Protein AF-D8EZA1-F1 (afdb_monomer_lite)

Structure (mmCIF, N/CA/C/O backbone):
data_AF-D8EZA1-F1
#
_entry.id   AF-D8EZA1-F1
#
loop_
_atom_site.group_PDB
_atom_site.id
_atom_site.type_symbol
_atom_site.label_atom_id
_atom_site.label_alt_id
_atom_site.label_comp_id
_atom_site.label_asym_id
_atom_site.label_entity_id
_atom_site.label_seq_id
_atom_site.pdbx_PDB_ins_code
_atom_site.Cartn_x
_atom_site.Cartn_y
_atom_site.Cartn_z
_atom_site.occupancy
_atom_site.B_iso_or_equiv
_atom_site.auth_seq_id
_atom_site.auth_comp_id
_atom_site.auth_asym_id
_atom_site.auth_atom_id
_atom_site.pdbx_PDB_model_num
ATOM 1 N N . MET A 1 1 ? -19.147 7.508 -0.812 1.00 44.41 1 MET A N 1
ATOM 2 C CA . MET A 1 1 ? -18.030 8.382 -0.390 1.00 44.41 1 MET A CA 1
ATOM 3 C C . MET A 1 1 ? -16.805 7.516 -0.092 1.00 44.41 1 MET A C 1
ATOM 5 O O . MET A 1 1 ? -16.419 7.388 1.056 1.00 44.41 1 MET A O 1
ATOM 9 N N . SER A 1 2 ? -16.240 6.858 -1.108 1.00 50.94 2 SER A N 1
ATOM 10 C CA . SER A 1 2 ? -15.143 5.882 -0.955 1.00 50.94 2 SER A CA 1
ATOM 11 C C . SER A 1 2 ? -13.759 6.423 -1.347 1.00 50.94 2 SER A C 1
ATOM 13 O O . SER A 1 2 ? -12.766 5.808 -0.982 1.00 50.94 2 SER A O 1
ATOM 15 N N . GLY A 1 3 ? -13.677 7.568 -2.042 1.00 61.06 3 GLY A N 1
ATOM 16 C CA . GLY A 1 3 ? -12.405 8.139 -2.524 1.00 61.06 3 GLY A CA 1
ATOM 17 C C . GLY A 1 3 ? -11.434 8.543 -1.408 1.00 61.06 3 GLY A C 1
ATOM 18 O O . GLY A 1 3 ? -10.259 8.195 -1.468 1.00 61.06 3 GLY A O 1
ATOM 19 N N . PHE A 1 4 ? -11.942 9.157 -0.332 1.00 75.50 4 PHE A N 1
ATOM 20 C CA . PHE A 1 4 ? -11.117 9.664 0.774 1.00 75.50 4 PHE A CA 1
ATOM 21 C C . PHE A 1 4 ? -10.304 8.578 1.498 1.00 75.50 4 PHE A C 1
ATOM 23 O O . PHE A 1 4 ? -9.176 8.828 1.911 1.00 75.50 4 PHE A O 1
ATOM 30 N N . GLY A 1 5 ? -10.849 7.362 1.634 1.00 82.62 5 GLY A N 1
ATOM 31 C CA . GLY A 1 5 ? -10.143 6.248 2.277 1.00 82.62 5 GLY A CA 1
ATOM 32 C C . GLY A 1 5 ? -8.949 5.775 1.454 1.00 82.62 5 GLY A C 1
ATOM 33 O O . GLY A 1 5 ? -7.852 5.615 1.980 1.00 82.62 5 GLY A O 1
ATOM 34 N N . THR A 1 6 ? -9.147 5.590 0.149 1.00 87.81 6 THR A N 1
ATOM 35 C CA . THR A 1 6 ? -8.097 5.129 -0.765 1.00 87.81 6 THR A CA 1
ATOM 36 C C . THR A 1 6 ? -6.979 6.159 -0.909 1.00 87.81 6 THR A C 1
ATOM 38 O O . THR A 1 6 ? -5.808 5.792 -0.827 1.00 87.81 6 THR A O 1
ATOM 41 N N . GLU A 1 7 ? -7.325 7.440 -1.058 1.00 89.56 7 GLU A N 1
ATOM 42 C CA . GLU A 1 7 ? -6.352 8.539 -1.104 1.00 89.56 7 GLU A CA 1
ATOM 43 C C . GLU A 1 7 ? -5.502 8.576 0.169 1.00 89.56 7 GLU A C 1
ATOM 45 O O . GLU A 1 7 ? -4.275 8.548 0.095 1.00 89.56 7 GLU A O 1
ATOM 50 N N . ARG A 1 8 ? -6.137 8.504 1.347 1.00 91.25 8 ARG A N 1
ATOM 51 C CA . ARG A 1 8 ? -5.424 8.546 2.629 1.00 91.25 8 ARG A CA 1
ATOM 52 C C . ARG A 1 8 ? -4.449 7.379 2.814 1.00 91.25 8 ARG A C 1
ATOM 54 O O . ARG A 1 8 ? -3.384 7.570 3.413 1.00 91.25 8 ARG A O 1
ATOM 61 N N . LEU A 1 9 ? -4.793 6.189 2.312 1.00 92.69 9 LEU A N 1
ATOM 62 C CA . LEU A 1 9 ? -3.892 5.031 2.304 1.00 92.69 9 LEU A CA 1
ATOM 63 C C . LEU A 1 9 ? -2.678 5.278 1.406 1.00 92.69 9 LEU A C 1
ATOM 65 O O . LEU A 1 9 ? -1.546 5.048 1.831 1.00 92.69 9 LEU A O 1
ATOM 69 N N . LEU A 1 10 ? -2.903 5.752 0.180 1.00 92.38 10 LEU A N 1
ATOM 70 C CA . LEU A 1 10 ? -1.827 6.042 -0.765 1.00 92.38 10 LEU A CA 1
ATOM 71 C C . LEU A 1 10 ? -0.917 7.163 -0.257 1.00 92.38 10 LEU A C 1
ATOM 73 O O . LEU A 1 10 ? 0.298 7.051 -0.397 1.00 92.38 10 LEU A O 1
ATOM 77 N N . ASP A 1 11 ? -1.464 8.170 0.421 1.00 92.94 11 ASP A N 1
ATOM 78 C CA . ASP A 1 11 ? -0.687 9.219 1.083 1.00 92.94 11 ASP A CA 1
ATOM 79 C C . ASP A 1 11 ? 0.236 8.644 2.158 1.00 92.94 11 ASP A C 1
ATOM 81 O O . ASP A 1 11 ? 1.432 8.945 2.188 1.00 92.94 11 ASP A O 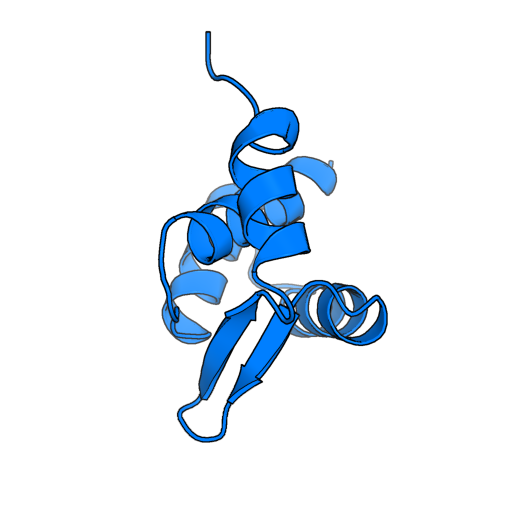1
ATOM 85 N N . GLU A 1 12 ? -0.286 7.762 3.014 1.00 94.31 12 GLU A N 1
ATOM 86 C CA . GLU A 1 12 ? 0.516 7.132 4.062 1.00 94.31 12 GLU A CA 1
ATOM 87 C C . GLU A 1 12 ? 1.641 6.274 3.467 1.00 94.31 12 GLU A C 1
ATOM 89 O O . GLU A 1 12 ? 2.794 6.351 3.903 1.00 94.31 12 GLU A O 1
ATOM 94 N N . ILE A 1 13 ? 1.331 5.485 2.437 1.00 94.12 13 ILE A N 1
ATOM 95 C CA . ILE A 1 13 ? 2.308 4.638 1.742 1.00 94.12 13 ILE A CA 1
ATOM 96 C C . ILE A 1 13 ? 3.306 5.496 0.947 1.00 94.12 13 ILE A C 1
ATOM 98 O O . ILE A 1 13 ? 4.455 5.101 0.769 1.00 94.12 13 ILE A O 1
ATOM 102 N N . ALA A 1 14 ? 2.916 6.683 0.479 1.00 93.12 14 ALA A N 1
ATOM 103 C CA . ALA A 1 14 ? 3.812 7.598 -0.219 1.00 93.12 14 ALA A CA 1
ATOM 104 C C . ALA A 1 14 ? 4.775 8.263 0.765 1.00 93.12 14 ALA A C 1
ATOM 106 O O . ALA A 1 14 ? 5.955 8.433 0.461 1.00 93.12 14 ALA A O 1
ATOM 107 N N . MET A 1 15 ? 4.317 8.631 1.958 1.00 91.88 15 MET A N 1
ATOM 108 C CA . MET A 1 15 ? 5.155 9.312 2.946 1.00 91.88 15 MET A CA 1
ATOM 109 C C . MET A 1 15 ? 6.198 8.401 3.585 1.00 91.88 15 MET A C 1
ATOM 111 O O . MET A 1 15 ? 7.288 8.859 3.924 1.00 91.88 15 MET A O 1
ATOM 115 N N . ASN A 1 16 ? 5.913 7.107 3.660 1.00 91.75 16 ASN A N 1
ATOM 116 C CA . ASN A 1 16 ? 6.779 6.118 4.285 1.00 91.75 16 ASN A CA 1
ATOM 117 C C . ASN A 1 16 ? 7.387 5.184 3.227 1.00 91.75 16 ASN A C 1
ATOM 119 O O . ASN A 1 16 ? 6.878 5.058 2.118 1.00 91.75 16 ASN A O 1
ATOM 123 N N . ASP A 1 17 ? 8.521 4.544 3.502 1.00 84.38 17 ASP A N 1
ATOM 124 C CA . ASP A 1 17 ? 9.098 3.588 2.540 1.00 84.38 17 ASP A CA 1
ATOM 125 C C . ASP A 1 17 ? 8.389 2.233 2.567 1.00 84.38 17 ASP A C 1
ATOM 127 O O . ASP A 1 17 ? 8.208 1.618 1.516 1.00 84.38 17 ASP A O 1
ATOM 131 N N . ARG A 1 18 ? 7.950 1.798 3.749 1.00 93.19 18 ARG A N 1
ATOM 132 C CA . ARG A 1 18 ? 7.159 0.586 3.977 1.00 93.19 18 ARG A CA 1
ATOM 133 C C . ARG A 1 18 ? 6.209 0.841 5.141 1.00 93.19 18 ARG A C 1
ATOM 135 O O . ARG A 1 18 ? 6.613 1.445 6.134 1.00 93.19 18 ARG A O 1
ATOM 142 N N . VAL A 1 19 ? 4.964 0.397 5.021 1.00 96.12 19 VAL A N 1
ATOM 143 C CA . VAL A 1 19 ? 3.927 0.585 6.045 1.00 96.12 19 VAL A CA 1
ATOM 144 C C . VAL A 1 19 ? 3.263 -0.749 6.333 1.00 96.12 19 VAL A C 1
ATOM 146 O O . VAL A 1 19 ? 2.897 -1.449 5.397 1.00 96.12 19 VAL A O 1
ATOM 149 N N . SER A 1 20 ? 3.091 -1.113 7.603 1.00 96.81 20 SER A N 1
ATOM 150 C CA . SER A 1 20 ? 2.391 -2.352 7.955 1.00 96.81 20 SER A CA 1
ATOM 151 C C . SER A 1 20 ? 0.923 -2.308 7.527 1.00 96.81 20 SER A C 1
ATOM 153 O O . SER A 1 20 ? 0.263 -1.264 7.609 1.00 96.81 20 SER A O 1
ATOM 155 N N . ARG A 1 21 ? 0.385 -3.457 7.104 1.00 95.38 21 ARG A N 1
ATOM 156 C CA . ARG A 1 21 ? -1.043 -3.581 6.775 1.00 95.38 21 ARG A CA 1
ATOM 157 C C . ARG A 1 21 ? -1.940 -3.307 7.973 1.00 95.38 21 ARG A C 1
ATOM 159 O O . ARG A 1 21 ? -2.990 -2.700 7.801 1.00 95.38 21 ARG A O 1
ATOM 166 N N . GLU A 1 22 ? -1.504 -3.668 9.176 1.00 95.19 22 GLU A N 1
ATOM 167 C CA . GLU A 1 22 ? -2.207 -3.336 10.418 1.00 95.19 22 GLU A CA 1
ATOM 168 C C . GLU A 1 22 ? -2.409 -1.821 10.578 1.00 95.19 22 GLU A C 1
ATOM 170 O O . GLU A 1 22 ? -3.536 -1.367 10.765 1.00 95.19 22 GLU A O 1
ATOM 175 N N . LYS A 1 23 ? -1.349 -1.017 10.408 1.00 94.88 23 LYS A N 1
ATOM 176 C CA . LYS A 1 23 ? -1.449 0.447 10.499 1.00 94.88 23 LYS A CA 1
ATOM 177 C C . LYS A 1 23 ? -2.390 1.014 9.434 1.00 94.88 23 LYS A C 1
ATOM 179 O O . LYS A 1 23 ? -3.182 1.909 9.716 1.00 94.88 23 LYS A O 1
ATOM 184 N N . LEU A 1 24 ? -2.318 0.491 8.213 1.00 95.06 24 LEU A N 1
ATOM 185 C CA . LEU A 1 24 ? -3.186 0.920 7.116 1.00 95.06 24 LEU A CA 1
ATOM 186 C C . LEU A 1 24 ? -4.653 0.544 7.359 1.00 95.06 24 LEU A C 1
ATOM 188 O O . LEU A 1 24 ? -5.540 1.323 7.020 1.00 95.06 24 LEU A O 1
ATOM 192 N N . ARG A 1 25 ? -4.921 -0.597 8.001 1.00 95.19 25 ARG A N 1
ATOM 193 C CA . ARG A 1 25 ? -6.275 -1.003 8.393 1.00 95.19 25 ARG A CA 1
ATOM 194 C C . ARG A 1 25 ? -6.875 -0.046 9.424 1.00 95.19 25 ARG A C 1
ATOM 196 O O . ARG A 1 25 ? -8.028 0.344 9.267 1.00 95.19 25 ARG A O 1
ATOM 203 N N . VAL A 1 26 ? -6.084 0.389 10.407 1.00 95.44 26 VAL A N 1
ATOM 204 C CA . VAL A 1 26 ? -6.504 1.413 11.383 1.00 95.44 26 VAL A CA 1
ATOM 205 C C . VAL A 1 26 ? -6.844 2.727 10.675 1.00 95.44 26 VAL A C 1
ATOM 207 O O . VAL A 1 26 ? -7.943 3.245 10.843 1.00 95.44 26 VAL A O 1
ATOM 210 N N . ILE A 1 27 ? -5.962 3.220 9.798 1.00 93.31 27 ILE A N 1
ATOM 211 C CA . ILE A 1 27 ? -6.202 4.456 9.028 1.00 93.31 27 ILE A CA 1
ATOM 212 C C . ILE A 1 27 ? -7.475 4.349 8.179 1.00 93.31 27 ILE A C 1
ATOM 214 O O . ILE A 1 27 ? -8.262 5.295 8.095 1.00 93.31 27 ILE A O 1
ATOM 218 N N . TRP A 1 28 ? -7.698 3.197 7.547 1.00 93.81 28 TRP A N 1
ATOM 219 C CA . TRP A 1 28 ? -8.899 2.939 6.758 1.00 93.81 28 TRP A CA 1
ATOM 220 C C . TRP A 1 28 ? -10.168 3.002 7.610 1.00 93.81 28 TRP A C 1
ATOM 222 O O . TRP A 1 28 ? -11.134 3.666 7.224 1.00 93.81 28 TRP A O 1
ATOM 232 N N . GLN A 1 29 ? -10.160 2.351 8.773 1.00 93.50 29 GLN A N 1
ATOM 233 C CA . GLN A 1 29 ? -11.277 2.369 9.711 1.00 93.50 29 GLN A CA 1
ATOM 234 C C . GLN A 1 29 ? -11.576 3.787 10.201 1.00 93.50 29 GLN A C 1
ATOM 236 O O . GLN A 1 29 ? -12.735 4.196 10.201 1.00 93.50 29 GLN A O 1
ATOM 241 N N . GLU A 1 30 ? -10.547 4.549 10.571 1.00 92.56 30 GLU A N 1
ATOM 242 C CA . GLU A 1 30 ? -10.682 5.940 11.014 1.00 92.56 30 GLU A CA 1
ATOM 243 C C . GLU A 1 30 ? -11.257 6.836 9.910 1.00 92.56 30 GLU A C 1
ATOM 245 O O . GLU A 1 30 ? -12.096 7.694 10.177 1.00 92.56 30 GL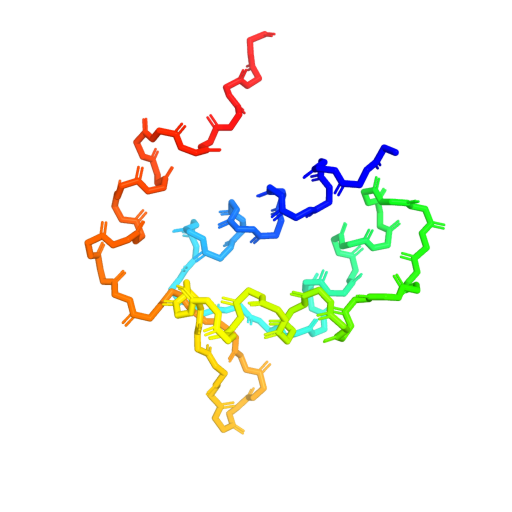U A O 1
ATOM 250 N N . THR A 1 31 ? -10.848 6.613 8.658 1.00 89.88 31 THR A N 1
ATOM 251 C CA . THR A 1 31 ? -11.255 7.452 7.520 1.00 89.88 31 THR A CA 1
ATOM 252 C C . THR A 1 31 ? -12.653 7.108 7.003 1.00 89.88 31 THR A C 1
ATOM 254 O O . THR A 1 31 ? -13.400 7.990 6.587 1.00 89.88 31 THR A O 1
ATOM 257 N N . THR A 1 32 ? -13.020 5.825 6.994 1.00 89.12 32 THR A N 1
ATOM 258 C CA . THR A 1 32 ? -14.275 5.348 6.383 1.00 89.12 32 THR A CA 1
ATOM 259 C C . THR A 1 32 ? -15.355 4.989 7.403 1.00 89.12 32 THR A C 1
ATOM 261 O O . THR A 1 32 ? -16.500 4.742 7.025 1.00 89.12 32 THR A O 1
ATOM 264 N N . GLY A 1 33 ? -15.011 4.946 8.693 1.00 89.50 33 GLY A N 1
ATOM 265 C CA . GLY A 1 33 ? -15.886 4.472 9.764 1.00 89.50 33 GLY A CA 1
ATOM 266 C C . GLY A 1 33 ? -16.095 2.953 9.769 1.00 89.50 33 GLY A C 1
ATOM 267 O O . GLY A 1 33 ? -16.964 2.465 10.492 1.00 89.50 33 GLY A O 1
ATOM 268 N N . SER A 1 34 ? -15.353 2.190 8.956 1.00 87.94 34 SER A N 1
ATOM 269 C CA . SER A 1 34 ? -15.499 0.737 8.844 1.00 87.94 34 SER A CA 1
ATOM 270 C C . SER A 1 34 ? -14.202 0.052 8.423 1.00 87.94 34 SER A C 1
ATOM 272 O O .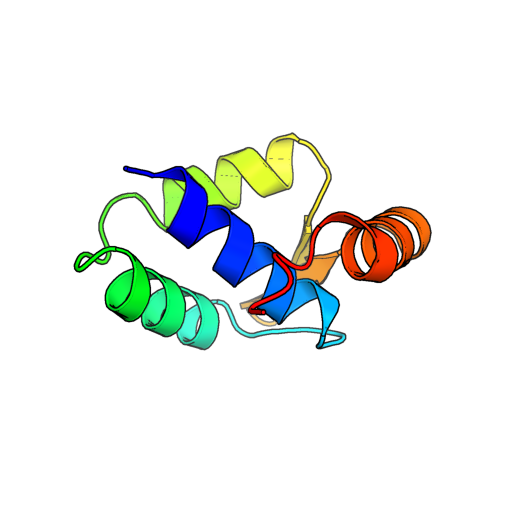 SER A 1 34 ? -13.460 0.557 7.595 1.00 87.94 34 SER A O 1
ATOM 274 N N . GLU A 1 35 ? -13.955 -1.156 8.924 1.00 88.56 35 GLU A N 1
ATOM 275 C CA . GLU A 1 35 ? -12.885 -2.017 8.398 1.00 88.56 35 GLU A CA 1
ATOM 276 C C . GLU A 1 35 ? -13.293 -2.766 7.119 1.00 88.56 35 GLU A C 1
ATOM 278 O O . GLU A 1 35 ? -12.464 -3.406 6.468 1.00 88.56 35 GLU A O 1
ATOM 283 N N . GLN A 1 36 ? -14.573 -2.703 6.734 1.00 91.12 36 GLN A N 1
ATOM 284 C CA . GLN A 1 36 ? -15.064 -3.417 5.563 1.00 91.12 36 GLN A CA 1
ATOM 285 C C . GLN A 1 36 ? -14.338 -2.969 4.294 1.00 91.12 36 GLN A C 1
ATOM 287 O O . GLN A 1 36 ? -14.019 -1.795 4.108 1.00 91.12 36 GLN A O 1
ATOM 292 N N . ASN A 1 37 ? -14.131 -3.929 3.393 1.00 90.44 37 ASN A N 1
ATOM 293 C CA . ASN A 1 37 ? -13.521 -3.739 2.078 1.00 90.44 37 ASN A CA 1
ATOM 294 C C . ASN A 1 37 ? -12.044 -3.315 2.078 1.00 90.44 37 ASN A C 1
ATOM 296 O O . ASN A 1 37 ? -11.505 -3.121 0.994 1.00 90.44 37 ASN A O 1
ATOM 300 N N . PHE A 1 38 ? -11.359 -3.237 3.226 1.00 93.94 38 PHE A N 1
ATOM 301 C CA . PHE A 1 38 ? -9.924 -2.929 3.264 1.00 93.94 38 PHE A CA 1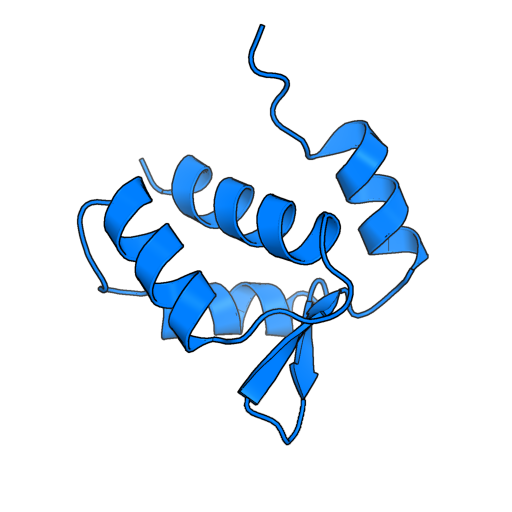
ATOM 302 C C . PHE A 1 38 ? -9.099 -3.884 2.384 1.00 93.94 38 PHE A C 1
ATOM 304 O O . PHE A 1 38 ? -8.350 -3.448 1.510 1.00 93.94 38 PHE A O 1
ATOM 311 N N . ASP A 1 39 ? -9.274 -5.196 2.566 1.00 93.94 39 ASP A N 1
ATOM 312 C CA . ASP A 1 39 ? -8.528 -6.199 1.794 1.00 93.94 39 ASP A CA 1
ATOM 313 C C . ASP A 1 39 ? -8.896 -6.169 0.302 1.00 93.94 39 ASP A C 1
ATOM 315 O O . ASP A 1 39 ? -8.035 -6.338 -0.555 1.00 93.94 39 ASP A O 1
ATOM 319 N N . VAL A 1 40 ? -10.160 -5.871 -0.019 1.00 93.44 40 VAL A N 1
ATOM 320 C CA . VAL A 1 40 ? -10.622 -5.721 -1.408 1.00 93.44 40 VAL A CA 1
ATOM 321 C C . VAL A 1 40 ? -9.960 -4.513 -2.069 1.00 93.44 40 VAL A C 1
ATOM 323 O O . VAL A 1 40 ? -9.429 -4.624 -3.168 1.00 93.44 40 VAL A O 1
ATOM 326 N N . ILE A 1 41 ? -9.960 -3.360 -1.399 1.00 92.56 41 ILE A N 1
ATOM 327 C CA . ILE A 1 41 ? -9.404 -2.116 -1.936 1.00 92.56 41 ILE A CA 1
ATOM 328 C C . ILE A 1 41 ? -7.887 -2.207 -2.067 1.00 92.56 41 ILE A C 1
ATOM 330 O O . ILE A 1 41 ? -7.349 -1.847 -3.108 1.00 92.56 41 ILE A O 1
ATOM 334 N N . THR A 1 42 ? -7.189 -2.724 -1.056 1.00 92.69 42 THR A N 1
ATOM 335 C CA . THR A 1 42 ? -5.736 -2.934 -1.153 1.00 92.69 42 THR A CA 1
ATOM 336 C C . THR A 1 42 ? -5.371 -3.933 -2.251 1.00 92.69 42 THR A C 1
ATOM 338 O O . THR A 1 42 ? -4.389 -3.701 -2.952 1.00 92.69 42 THR A O 1
ATOM 341 N N . GLY A 1 43 ? -6.192 -4.969 -2.467 1.00 93.25 43 GLY A N 1
ATOM 342 C CA . GLY A 1 43 ? -6.076 -5.874 -3.611 1.00 93.25 43 GLY A CA 1
ATOM 343 C C . GLY A 1 43 ? -6.208 -5.150 -4.951 1.00 93.25 43 GLY A C 1
ATOM 344 O O . GLY A 1 43 ? -5.316 -5.260 -5.780 1.00 93.25 43 GLY A O 1
ATOM 345 N N . ILE A 1 44 ? -7.243 -4.321 -5.125 1.00 93.56 44 ILE A N 1
ATOM 346 C CA . ILE A 1 44 ? -7.440 -3.520 -6.349 1.00 93.56 44 ILE A CA 1
ATOM 347 C C . ILE A 1 44 ? -6.239 -2.597 -6.610 1.00 93.56 44 ILE A C 1
ATOM 349 O O . ILE A 1 44 ? -5.709 -2.565 -7.715 1.00 93.56 44 ILE A O 1
ATOM 353 N N . ILE A 1 45 ? -5.763 -1.876 -5.590 1.00 92.06 45 ILE A N 1
ATOM 354 C CA . ILE A 1 45 ? -4.614 -0.961 -5.722 1.00 92.06 45 ILE A CA 1
ATOM 355 C C . ILE A 1 45 ? -3.336 -1.730 -6.103 1.00 92.06 45 ILE A C 1
ATOM 357 O O . ILE A 1 45 ? -2.485 -1.218 -6.837 1.00 92.06 45 ILE A O 1
ATOM 361 N N . GLN A 1 46 ? -3.176 -2.947 -5.580 1.00 93.56 46 GLN A N 1
ATOM 362 C CA . GLN A 1 46 ? -2.056 -3.820 -5.911 1.00 93.56 46 GLN A CA 1
ATOM 363 C C . GLN A 1 46 ? -2.162 -4.363 -7.345 1.00 93.56 46 GLN A C 1
ATOM 365 O O . GLN A 1 46 ? -1.158 -4.355 -8.058 1.00 93.56 46 GLN A O 1
ATOM 370 N N . ASP A 1 47 ? -3.352 -4.786 -7.774 1.00 92.56 47 ASP A N 1
ATOM 371 C CA . ASP A 1 47 ? -3.625 -5.274 -9.132 1.00 92.56 47 ASP A CA 1
ATOM 372 C C . ASP A 1 47 ? -3.419 -4.173 -10.186 1.00 92.56 47 ASP A C 1
ATOM 374 O O . ASP A 1 47 ? -2.913 -4.441 -11.276 1.00 92.56 47 ASP A O 1
ATOM 378 N N . ASP A 1 48 ? -3.693 -2.917 -9.826 1.00 90.69 48 ASP A N 1
ATOM 379 C CA . ASP A 1 48 ? -3.401 -1.728 -10.637 1.00 90.69 48 ASP A CA 1
ATOM 380 C C . ASP A 1 48 ? -1.917 -1.289 -10.573 1.00 90.69 48 ASP A C 1
ATOM 382 O O . ASP A 1 48 ? -1.533 -0.236 -11.087 1.00 90.69 48 ASP A O 1
ATOM 386 N N . PHE A 1 49 ? -1.045 -2.097 -9.960 1.00 84.06 49 PHE A N 1
ATOM 387 C CA . PHE A 1 49 ? 0.407 -1.902 -9.861 1.00 84.06 49 PHE A CA 1
ATOM 388 C C . PHE A 1 49 ? 0.873 -0.649 -9.098 1.00 84.06 49 PHE A C 1
ATOM 390 O O . PHE A 1 49 ? 2.054 -0.289 -9.186 1.00 84.06 49 PHE A O 1
ATOM 397 N N . TYR A 1 50 ? 0.009 0.001 -8.313 1.00 85.25 50 TYR A N 1
ATOM 398 C CA . TYR A 1 50 ? 0.401 1.165 -7.509 1.00 85.25 50 TYR A CA 1
ATOM 399 C C . TYR A 1 50 ? 1.283 0.764 -6.327 1.00 85.25 50 TYR A C 1
ATOM 401 O O . TYR A 1 50 ? 2.334 1.371 -6.082 1.00 85.25 50 TYR A O 1
ATOM 409 N N . ILE A 1 51 ? 0.876 -0.285 -5.614 1.00 93.75 51 ILE A N 1
ATOM 410 C CA . ILE A 1 51 ? 1.556 -0.780 -4.417 1.00 93.75 51 ILE A CA 1
ATOM 411 C C . ILE A 1 51 ? 1.992 -2.231 -4.594 1.00 93.75 51 ILE A C 1
ATOM 413 O O . ILE A 1 51 ? 1.517 -2.943 -5.472 1.00 93.75 51 ILE A O 1
ATOM 417 N N . LYS A 1 52 ? 2.908 -2.670 -3.739 1.00 95.12 52 LYS A N 1
ATOM 418 C CA . LYS A 1 52 ? 3.318 -4.064 -3.614 1.00 95.12 52 LYS A CA 1
ATOM 419 C C . LYS A 1 52 ? 3.284 -4.494 -2.158 1.00 95.12 52 LYS A C 1
ATOM 421 O O . LYS A 1 52 ? 3.620 -3.709 -1.267 1.00 95.12 52 LYS A O 1
ATOM 426 N N . HIS A 1 53 ? 2.916 -5.751 -1.957 1.00 95.19 53 HIS A N 1
ATOM 427 C CA . HIS A 1 53 ? 2.954 -6.427 -0.674 1.00 95.19 53 HIS A CA 1
ATOM 428 C C . HIS A 1 53 ? 4.255 -7.207 -0.519 1.00 95.19 53 HIS A C 1
ATOM 430 O O . HIS A 1 53 ? 4.714 -7.870 -1.450 1.00 95.19 53 HIS A O 1
ATOM 436 N N . HIS A 1 54 ? 4.869 -7.076 0.650 1.00 94.00 54 HIS A N 1
ATOM 437 C CA . HIS A 1 54 ? 6.120 -7.724 1.013 1.00 94.00 54 HIS A CA 1
ATOM 438 C C . HIS A 1 54 ? 5.887 -8.881 1.987 1.00 94.00 54 HIS A C 1
ATOM 440 O O . HIS A 1 54 ? 4.859 -8.946 2.649 1.00 94.00 54 HIS A O 1
ATOM 446 N N . GLU A 1 55 ? 6.875 -9.769 2.118 1.00 93.81 55 GLU A N 1
ATOM 447 C CA . GLU A 1 55 ? 6.802 -10.942 3.007 1.00 93.81 55 GLU A CA 1
ATOM 448 C C . GLU A 1 55 ? 6.642 -10.587 4.497 1.00 93.81 55 GLU A C 1
ATOM 450 O O . GLU A 1 55 ? 6.145 -11.399 5.271 1.00 93.81 55 GLU A O 1
ATOM 455 N N . ASP A 1 56 ? 7.033 -9.375 4.900 1.00 94.25 56 ASP A N 1
ATOM 456 C CA . ASP A 1 56 ? 6.931 -8.858 6.271 1.00 94.25 56 ASP A CA 1
ATOM 457 C C . ASP A 1 56 ? 5.589 -8.155 6.575 1.00 94.25 56 ASP A C 1
ATOM 459 O O . ASP A 1 56 ? 5.507 -7.362 7.511 1.00 94.25 56 ASP A O 1
ATOM 463 N N . ASP A 1 57 ? 4.544 -8.428 5.786 1.00 94.75 57 ASP A N 1
ATOM 464 C CA . ASP A 1 57 ? 3.198 -7.829 5.884 1.00 94.75 57 ASP A CA 1
ATOM 465 C C . ASP A 1 57 ? 3.197 -6.288 5.777 1.00 94.75 57 ASP A C 1
ATOM 467 O O . ASP A 1 57 ? 2.335 -5.578 6.310 1.00 94.75 57 ASP A O 1
ATOM 471 N N . THR A 1 58 ? 4.186 -5.745 5.055 1.00 96.44 58 THR A N 1
ATOM 472 C CA . THR A 1 58 ? 4.263 -4.319 4.727 1.00 96.44 58 THR A CA 1
ATOM 473 C C . THR A 1 58 ? 3.860 -4.031 3.284 1.00 96.44 58 THR A C 1
ATOM 475 O O . THR A 1 58 ? 4.072 -4.830 2.371 1.00 96.44 58 THR A O 1
ATOM 478 N N . LEU A 1 59 ? 3.292 -2.848 3.062 1.00 95.75 59 LEU A N 1
ATOM 479 C CA . LEU A 1 59 ? 2.961 -2.287 1.761 1.00 95.75 59 LEU A CA 1
ATOM 480 C C . LEU A 1 59 ? 3.914 -1.131 1.437 1.00 95.75 59 LEU A C 1
ATOM 482 O O . LEU A 1 59 ? 4.240 -0.306 2.292 1.00 95.75 59 LEU A O 1
ATOM 486 N N . SER A 1 60 ? 4.355 -1.062 0.184 1.00 95.94 60 SER A N 1
ATOM 487 C CA . SER A 1 60 ? 5.091 0.083 -0.363 1.00 95.94 60 SER A CA 1
ATOM 488 C C . SER A 1 60 ? 4.600 0.399 -1.765 1.00 95.94 60 SER A C 1
ATOM 490 O O . SER A 1 60 ? 4.042 -0.469 -2.430 1.00 95.94 60 SER A O 1
ATOM 492 N N . PHE A 1 61 ? 4.916 1.585 -2.284 1.00 95.38 61 PHE A N 1
ATOM 493 C CA . PHE A 1 61 ? 4.791 1.820 -3.722 1.00 95.38 61 PHE A CA 1
ATOM 494 C C . PHE A 1 61 ? 5.620 0.805 -4.516 1.00 95.38 61 PHE A C 1
ATOM 496 O O . PHE A 1 61 ? 6.724 0.416 -4.111 1.00 95.38 61 PHE A O 1
ATOM 503 N N . ASN A 1 62 ? 5.082 0.378 -5.656 1.00 94.31 62 ASN A N 1
ATOM 504 C CA . ASN A 1 62 ? 5.757 -0.562 -6.543 1.00 94.31 62 ASN A CA 1
ATOM 505 C C . ASN A 1 62 ? 6.931 0.100 -7.290 1.00 94.31 62 ASN A C 1
ATOM 507 O O . ASN A 1 62 ? 7.955 -0.528 -7.550 1.00 94.31 62 ASN A O 1
ATOM 511 N N . SER A 1 63 ? 6.814 1.402 -7.576 1.00 93.12 63 SER A N 1
ATOM 512 C CA . SER A 1 63 ? 7.826 2.193 -8.278 1.00 93.12 63 SER A CA 1
ATOM 513 C C . SER A 1 63 ? 8.098 3.517 -7.574 1.00 93.12 63 SER A C 1
ATOM 515 O O . SER A 1 63 ? 7.175 4.204 -7.131 1.00 93.12 63 SER A O 1
ATOM 517 N N . LYS A 1 64 ? 9.374 3.921 -7.551 1.00 91.69 64 LYS A N 1
ATOM 518 C CA . LYS A 1 64 ? 9.783 5.258 -7.104 1.00 91.69 64 LYS A CA 1
ATOM 519 C C . LYS A 1 64 ? 9.118 6.361 -7.932 1.00 91.69 64 LYS A C 1
ATOM 521 O O . LYS A 1 64 ? 8.706 7.362 -7.368 1.00 91.69 64 LYS A O 1
ATOM 526 N N . LEU A 1 65 ? 8.952 6.153 -9.241 1.00 92.75 65 LEU A N 1
ATOM 527 C CA . LEU A 1 65 ? 8.296 7.128 -10.115 1.00 92.75 65 LEU A CA 1
ATOM 528 C C . LEU A 1 65 ? 6.838 7.365 -9.697 1.00 92.75 65 LEU A C 1
ATOM 530 O O . LEU A 1 65 ? 6.409 8.510 -9.621 1.00 92.75 65 LEU A O 1
ATOM 534 N N . LEU A 1 66 ? 6.098 6.293 -9.393 1.00 91.56 66 LEU A N 1
ATOM 535 C CA . LEU A 1 66 ? 4.709 6.388 -8.932 1.00 91.56 66 LEU A CA 1
ATOM 536 C C . LEU A 1 66 ? 4.625 7.060 -7.560 1.00 91.56 66 LEU A C 1
ATOM 538 O O . LEU A 1 66 ? 3.788 7.935 -7.362 1.00 91.56 66 LEU A O 1
ATOM 542 N N . LYS A 1 67 ? 5.536 6.705 -6.647 1.00 92.69 67 LYS A N 1
ATOM 543 C CA . LYS A 1 67 ? 5.659 7.340 -5.331 1.00 92.69 67 LYS A CA 1
ATOM 544 C C . LYS A 1 67 ? 5.895 8.846 -5.449 1.00 92.69 67 LYS A C 1
ATOM 546 O O . LYS A 1 67 ? 5.2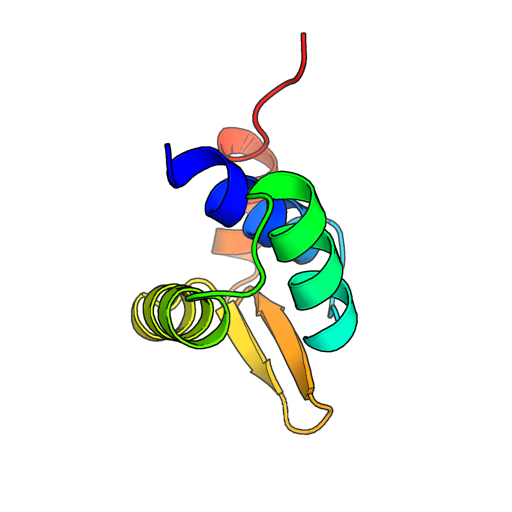05 9.630 -4.806 1.00 92.69 67 LYS A O 1
ATOM 551 N N . ASP A 1 68 ? 6.859 9.249 -6.272 1.00 92.38 68 ASP A N 1
ATOM 552 C CA . ASP A 1 68 ? 7.233 10.653 -6.456 1.00 92.38 68 ASP A CA 1
ATOM 553 C C . ASP A 1 68 ? 6.126 11.437 -7.179 1.00 92.38 68 ASP A C 1
ATOM 555 O O . ASP A 1 68 ? 5.835 12.576 -6.812 1.00 92.38 68 ASP A O 1
ATOM 559 N N . TRP A 1 69 ? 5.459 10.820 -8.161 1.00 91.94 69 TRP A N 1
ATOM 560 C CA . TRP A 1 69 ? 4.286 11.400 -8.816 1.00 91.94 69 TRP A CA 1
ATOM 561 C C . TRP A 1 69 ? 3.142 11.615 -7.819 1.00 91.94 69 TRP A C 1
ATOM 563 O O . TRP A 1 69 ? 2.591 12.714 -7.758 1.00 91.94 69 TRP A O 1
ATOM 573 N N . TRP A 1 70 ? 2.844 10.617 -6.979 1.00 91.56 70 TRP A N 1
ATOM 574 C CA . TRP A 1 70 ? 1.804 10.717 -5.953 1.00 91.56 70 TRP A CA 1
ATOM 575 C C . TRP A 1 70 ? 2.128 11.796 -4.918 1.00 91.56 70 TRP A C 1
ATOM 577 O O . TRP A 1 70 ? 1.296 12.651 -4.639 1.00 91.56 70 TRP A O 1
ATOM 587 N N . LYS A 1 71 ? 3.369 11.855 -4.419 1.00 89.56 71 LYS A N 1
ATOM 588 C CA . LYS A 1 71 ? 3.809 12.927 -3.507 1.00 89.56 71 LYS A CA 1
ATOM 589 C C . LYS A 1 71 ? 3.624 14.329 -4.085 1.00 89.56 71 LYS A C 1
ATOM 591 O O . LYS A 1 71 ? 3.468 15.280 -3.330 1.00 89.56 71 LYS A O 1
ATOM 596 N N . LYS A 1 72 ? 3.708 14.475 -5.406 1.00 88.69 72 LYS A N 1
ATOM 597 C CA . LYS A 1 72 ? 3.615 15.772 -6.078 1.00 88.69 72 LYS A CA 1
ATOM 598 C C . LYS A 1 72 ? 2.181 16.158 -6.450 1.00 88.69 72 LYS A C 1
ATOM 600 O O . LYS A 1 72 ? 1.888 17.347 -6.514 1.00 88.69 72 LYS A O 1
ATOM 605 N N . HIS A 1 73 ? 1.327 15.179 -6.741 1.00 85.81 73 HIS A N 1
ATOM 606 C CA . HIS A 1 73 ? 0.017 15.410 -7.363 1.00 85.81 73 HIS A CA 1
ATOM 607 C C . HIS A 1 73 ? -1.164 14.763 -6.633 1.00 85.81 73 HIS A C 1
ATOM 609 O O . HIS A 1 73 ? -2.289 15.211 -6.817 1.00 85.81 73 HIS A O 1
ATOM 615 N N . GLY A 1 74 ? -0.920 13.698 -5.870 1.00 71.50 74 GLY A N 1
ATOM 616 C CA . GLY A 1 74 ? -1.943 12.887 -5.208 1.00 71.50 74 GLY A CA 1
ATOM 617 C C . GLY A 1 74 ? -2.217 13.274 -3.758 1.00 71.50 74 GLY A C 1
ATOM 618 O O . GLY A 1 74 ? -3.290 12.959 -3.263 1.00 71.50 74 GLY A O 1
ATOM 619 N N . LEU A 1 75 ? -1.294 13.986 -3.097 1.00 67.56 75 LEU A N 1
ATOM 620 C CA . LEU A 1 75 ? -1.559 14.550 -1.774 1.00 67.56 75 LEU A CA 1
ATOM 621 C C . LEU A 1 75 ? -2.666 15.593 -1.909 1.00 67.56 75 LEU A C 1
ATOM 623 O O . LEU A 1 75 ? -2.409 16.712 -2.367 1.00 67.56 75 LEU A O 1
A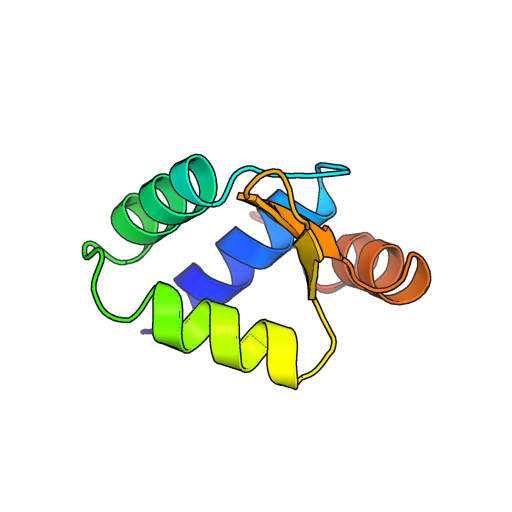TOM 627 N N . SER A 1 76 ? -3.879 15.215 -1.507 1.00 60.84 76 SER A N 1
ATOM 628 C CA . SER A 1 76 ? -4.994 16.134 -1.317 1.00 60.84 76 SER A CA 1
ATOM 629 C C . SER A 1 76 ? -4.504 17.235 -0.387 1.00 60.84 76 SER A C 1
ATOM 631 O O . SER A 1 76 ? -4.293 17.034 0.809 1.00 60.84 76 SER A O 1
ATOM 633 N N . THR A 1 77 ? -4.185 18.381 -0.983 1.00 47.84 77 THR A N 1
ATOM 634 C CA . THR A 1 77 ? -3.636 19.527 -0.275 1.00 47.84 77 THR A CA 1
ATOM 635 C C . THR A 1 77 ? -4.757 20.002 0.634 1.00 47.84 77 THR A C 1
ATOM 637 O O . THR A 1 77 ? -5.755 20.536 0.159 1.00 47.84 77 THR A O 1
ATOM 640 N N . VAL A 1 78 ? -4.648 19.697 1.926 1.00 44.88 78 VAL A N 1
ATOM 641 C CA . VAL A 1 78 ? -5.490 20.317 2.943 1.00 44.88 78 VAL A CA 1
ATOM 642 C C . VAL A 1 78 ? -5.023 21.769 3.024 1.00 44.88 78 VAL A C 1
ATOM 644 O O . VAL A 1 78 ? -4.075 22.074 3.745 1.00 44.88 78 VAL A O 1
ATOM 647 N N . GLU A 1 79 ? -5.617 22.626 2.196 1.00 36.66 79 GLU A N 1
ATOM 648 C CA . GLU A 1 79 ? -5.727 24.064 2.461 1.00 36.66 79 GLU A CA 1
ATOM 649 C C . GLU A 1 79 ? -7.019 24.342 3.233 1.00 36.66 79 GLU A C 1
ATOM 651 O O . GLU A 1 79 ? -8.072 23.765 2.867 1.00 36.66 79 GLU A O 1
#

Foldseek 3Di:
DQVQLLLQLLVVQLVDQKAALVVSLVSSCVRVVDSPCSVVSVVVCVVVQQWDADPVRIIHGNDPVSSVCCVVPSPPPPD

Radius of gyration: 11.73 Å; chains: 1; bounding box: 28×35×22 Å

Sequence (79 aa):
MSGFGTERLLDEIAMNDRVSREKLRVIWQETTGSEQNFDVITGIIQDDFYIKHHEDDTLSFNSKLLKDWWKKHGLSTVE

pLDDT: mean 87.71, std 13.11, range [36.66, 96.81]

Secondary structure (DSSP, 8-state):
--HHHHHHHHHHHHHSS-EEHHHHHHHHHHHHS--TTHHHHHHHHHHTTSEEE-TTSEEEES-HHHHHHHHHHTS----